Protein AF-A7S1Y7-F1 (afdb_monomer)

Sequence (138 aa):
CVRPCPAINDPVCGTDGKTYGNECMLGAATCHSNGTITLAYPGECGSRPDKCAPICNKMYQPVCGSDNVTYSNPCMLRSATCKSNGTITMKHRGKCAKCVCPQICTMEYSPRCGSDGKIYSNPCQLRVAACNQNKQIT

Mean predicted aligned error: 11.6 Å

Organism: Nematostella vectensis (NCBI:txid45351)

Structure (mmCIF, N/CA/C/O backbone):
data_AF-A7S1Y7-F1
#
_entry.id   AF-A7S1Y7-F1
#
loop_
_atom_site.group_PDB
_atom_site.id
_atom_site.type_symbol
_atom_site.label_atom_id
_atom_site.label_alt_id
_atom_site.label_comp_id
_atom_site.label_asym_id
_atom_site.label_entity_id
_atom_site.label_seq_id
_atom_site.pdbx_PDB_ins_code
_atom_site.Cartn_x
_atom_site.Cartn_y
_atom_site.Cartn_z
_atom_site.occupancy
_atom_site.B_iso_or_equiv
_atom_site.auth_seq_id
_atom_site.auth_comp_id
_atom_site.auth_asym_id
_atom_site.auth_atom_id
_atom_site.pdbx_PDB_model_num
ATOM 1 N N . CYS A 1 1 ? 22.523 4.822 -41.842 1.00 71.44 1 CYS A N 1
ATOM 2 C CA . CYS A 1 1 ? 21.496 4.469 -40.844 1.00 71.44 1 CYS A CA 1
ATOM 3 C C . CYS A 1 1 ? 20.145 4.198 -41.510 1.00 71.44 1 CYS A C 1
ATOM 5 O O . CYS A 1 1 ? 19.185 4.875 -41.193 1.00 71.44 1 CYS A O 1
ATOM 7 N N . VAL A 1 2 ? 20.025 3.260 -42.45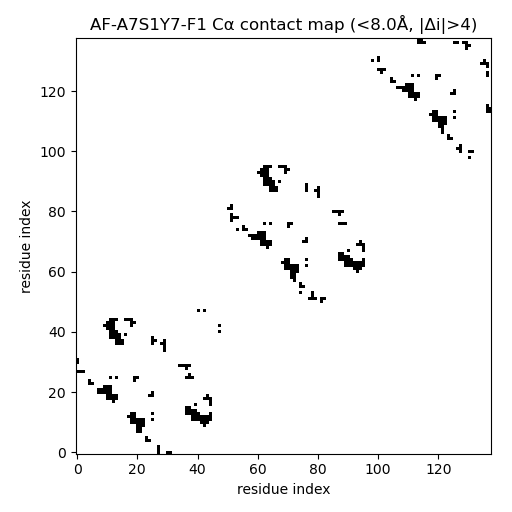7 1.00 66.69 2 VAL A N 1
ATOM 8 C CA . VAL A 1 2 ? 18.727 2.990 -43.107 1.00 66.69 2 VAL A CA 1
ATOM 9 C C . VAL A 1 2 ? 18.684 1.526 -43.526 1.00 66.69 2 VAL A C 1
ATOM 11 O O . VAL A 1 2 ? 19.292 1.137 -44.518 1.00 66.69 2 VAL A O 1
ATOM 14 N N . ARG A 1 3 ? 17.983 0.705 -42.748 1.00 76.25 3 ARG A N 1
ATOM 15 C CA . ARG A 1 3 ? 17.478 -0.592 -43.199 1.00 76.25 3 ARG A CA 1
ATOM 16 C C . ARG A 1 3 ? 15.977 -0.606 -42.932 1.00 76.25 3 ARG A C 1
ATOM 18 O O . ARG A 1 3 ? 15.569 -0.097 -41.888 1.00 76.25 3 ARG A O 1
ATOM 25 N N . PRO A 1 4 ? 15.163 -1.144 -43.851 1.00 87.31 4 PRO A N 1
ATOM 26 C CA . PRO A 1 4 ? 13.749 -1.337 -43.583 1.00 87.31 4 PRO A CA 1
ATOM 27 C C . PRO A 1 4 ? 13.608 -2.228 -42.349 1.00 87.31 4 PRO A C 1
ATOM 29 O O . PRO A 1 4 ? 14.176 -3.322 -42.296 1.00 87.31 4 PRO A O 1
ATOM 32 N N . CYS A 1 5 ? 12.894 -1.728 -41.346 1.00 90.81 5 CYS A N 1
ATOM 33 C CA . CYS A 1 5 ? 12.589 -2.505 -40.158 1.00 90.81 5 CYS A CA 1
ATOM 34 C C . CYS A 1 5 ? 11.358 -3.379 -40.410 1.00 90.81 5 CYS A C 1
ATOM 36 O O . CYS A 1 5 ? 10.421 -2.935 -41.081 1.00 90.81 5 CYS A O 1
ATOM 38 N N . PRO A 1 6 ? 11.336 -4.610 -39.877 1.00 92.38 6 PRO A N 1
ATOM 39 C CA . PRO A 1 6 ? 10.147 -5.441 -39.934 1.00 92.38 6 PRO A CA 1
ATOM 40 C C . PRO A 1 6 ? 9.009 -4.792 -39.132 1.00 92.38 6 PRO A C 1
ATOM 42 O O . PRO A 1 6 ? 9.246 -4.115 -38.128 1.00 92.38 6 PRO A O 1
ATOM 45 N N . ALA A 1 7 ? 7.767 -5.035 -39.552 1.00 90.00 7 ALA A N 1
ATOM 46 C CA . ALA A 1 7 ? 6.556 -4.589 -38.857 1.00 90.00 7 ALA A CA 1
ATOM 47 C C . ALA A 1 7 ? 6.217 -5.502 -37.660 1.00 90.00 7 ALA A C 1
ATOM 49 O O . ALA A 1 7 ? 5.097 -5.987 -37.523 1.00 90.00 7 ALA A O 1
ATOM 50 N N . ILE A 1 8 ? 7.220 -5.795 -36.830 1.00 93.38 8 ILE A N 1
ATOM 51 C CA . ILE A 1 8 ? 7.064 -6.554 -35.587 1.00 93.38 8 ILE A CA 1
ATOM 52 C C . ILE A 1 8 ? 6.829 -5.544 -34.467 1.00 93.38 8 ILE A C 1
ATOM 54 O O . ILE A 1 8 ? 7.628 -4.624 -34.305 1.00 93.38 8 ILE A O 1
ATOM 58 N N . ASN A 1 9 ? 5.754 -5.719 -33.702 1.00 94.06 9 ASN A N 1
ATOM 59 C CA . ASN A 1 9 ? 5.474 -4.907 -32.521 1.00 94.06 9 ASN A CA 1
ATOM 60 C C . ASN A 1 9 ? 6.031 -5.617 -31.285 1.00 94.06 9 ASN A C 1
ATOM 62 O O . ASN A 1 9 ? 5.381 -6.504 -30.736 1.00 94.06 9 ASN A O 1
ATOM 66 N N . ASP A 1 10 ? 7.236 -5.227 -30.881 1.00 94.88 10 ASP A N 1
ATOM 67 C CA . ASP A 1 10 ? 7.930 -5.722 -29.689 1.00 94.88 10 ASP A CA 1
ATOM 68 C C . ASP A 1 10 ? 8.641 -4.539 -29.012 1.00 94.88 10 ASP A C 1
ATOM 70 O O . ASP A 1 10 ? 9.827 -4.298 -29.252 1.00 94.88 10 ASP A O 1
ATOM 74 N N . PRO A 1 11 ? 7.894 -3.691 -28.284 1.00 95.44 11 PRO A N 1
ATOM 75 C CA . PRO A 1 11 ? 8.358 -2.363 -27.919 1.00 95.44 11 PRO A CA 1
ATOM 76 C C . PRO A 1 11 ?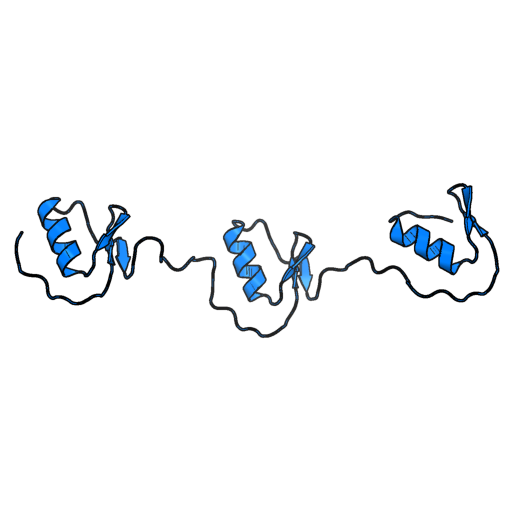 9.554 -2.389 -26.967 1.00 95.44 11 PRO A C 1
ATOM 78 O O . PRO A 1 11 ? 9.662 -3.239 -26.085 1.00 95.44 11 PRO A O 1
ATOM 81 N N . VAL A 1 12 ? 10.425 -1.390 -27.098 1.00 95.31 12 VAL A N 1
ATOM 82 C CA . VAL A 1 12 ? 11.596 -1.186 -26.235 1.00 95.31 12 VAL A CA 1
ATOM 83 C C . VAL A 1 12 ? 11.708 0.272 -25.795 1.00 95.31 12 VAL A C 1
ATOM 85 O O . VAL A 1 12 ? 11.340 1.182 -26.538 1.00 95.31 12 VAL A O 1
ATOM 88 N N . CYS A 1 13 ? 12.247 0.514 -24.601 1.00 95.38 13 CYS A N 1
ATOM 89 C CA . CYS A 1 13 ? 12.469 1.856 -24.077 1.00 95.38 13 CYS A CA 1
ATOM 90 C C . CYS A 1 13 ? 13.921 2.284 -24.308 1.00 95.38 13 CYS A C 1
ATOM 92 O O . CYS A 1 13 ? 14.848 1.589 -23.882 1.00 95.38 13 CYS A O 1
ATOM 94 N N . GLY A 1 14 ? 14.128 3.428 -24.963 1.00 95.62 14 GLY A N 1
ATOM 95 C CA . GLY A 1 14 ? 15.448 4.029 -25.157 1.00 95.62 14 GLY A CA 1
ATOM 96 C C . GLY A 1 14 ? 15.941 4.816 -23.938 1.00 95.62 14 GLY A C 1
ATOM 97 O O . GLY A 1 14 ? 15.162 5.222 -23.073 1.00 95.62 14 GLY A O 1
ATOM 98 N N . THR A 1 15 ? 17.249 5.074 -23.864 1.00 95.12 15 THR A N 1
ATOM 99 C CA . THR A 1 15 ? 17.873 5.933 -22.835 1.00 95.12 15 THR A CA 1
ATOM 100 C C . THR A 1 15 ? 17.426 7.393 -22.911 1.00 95.12 15 THR A C 1
ATOM 102 O O . THR A 1 15 ? 17.578 8.129 -21.940 1.00 95.12 15 THR A O 1
ATOM 105 N N . ASP A 1 16 ? 16.826 7.798 -24.028 1.00 94.50 16 ASP A N 1
ATOM 106 C CA . ASP A 1 16 ? 16.168 9.088 -24.241 1.00 94.50 16 ASP A CA 1
ATOM 107 C C . ASP A 1 16 ? 14.727 9.143 -23.700 1.00 94.50 16 ASP A C 1
ATOM 109 O O . ASP A 1 16 ? 14.050 10.160 -23.848 1.00 94.50 16 ASP A O 1
ATOM 113 N N . GLY A 1 17 ? 14.242 8.057 -23.088 1.00 93.31 17 GLY A N 1
ATOM 114 C CA . GLY A 1 17 ? 12.897 7.968 -22.524 1.00 93.31 17 GLY A CA 1
ATOM 115 C C . GLY A 1 17 ? 11.788 7.796 -23.564 1.00 93.31 17 GLY A C 1
ATOM 116 O O . GLY A 1 17 ? 10.618 7.969 -23.218 1.00 93.31 17 GLY A O 1
ATOM 117 N N . LYS A 1 18 ? 12.119 7.458 -24.818 1.00 95.94 18 LYS A N 1
ATOM 118 C CA . LYS A 1 18 ? 11.135 7.185 -25.876 1.00 95.94 18 LYS A CA 1
ATOM 119 C C . LYS A 1 18 ? 10.913 5.690 -26.075 1.00 95.94 18 LYS A C 1
ATOM 121 O O . LYS A 1 18 ? 11.855 4.898 -26.062 1.00 95.94 18 LYS A O 1
ATOM 126 N N . THR A 1 19 ? 9.656 5.317 -26.300 1.00 96.12 19 THR A N 1
ATOM 127 C CA . THR A 1 19 ? 9.283 3.964 -26.721 1.00 96.12 19 THR A CA 1
ATOM 128 C C . THR A 1 19 ? 9.516 3.815 -28.220 1.00 96.12 19 THR A C 1
ATOM 130 O O . THR A 1 19 ? 8.987 4.589 -29.018 1.00 96.12 19 THR A O 1
ATOM 133 N N . TYR A 1 20 ? 10.268 2.793 -28.603 1.00 95.06 20 TYR A N 1
ATOM 134 C CA . TYR A 1 20 ? 10.484 2.385 -29.985 1.00 95.06 20 TYR A CA 1
ATOM 135 C C . TYR A 1 20 ? 9.676 1.118 -30.254 1.00 95.06 20 TYR A C 1
ATOM 137 O O . TYR A 1 20 ? 9.633 0.232 -29.405 1.00 95.06 20 TYR A O 1
ATOM 145 N N . GLY A 1 21 ? 9.037 1.019 -31.425 1.00 95.50 21 GLY A N 1
ATOM 146 C CA . GLY A 1 21 ? 8.130 -0.096 -31.744 1.00 95.50 21 GLY A CA 1
ATOM 147 C C . GLY A 1 21 ? 8.806 -1.471 -31.789 1.00 95.50 21 GLY A C 1
ATOM 148 O O . GLY A 1 21 ? 8.134 -2.484 -31.610 1.00 95.50 21 GLY A O 1
ATOM 149 N N . ASN A 1 22 ? 10.123 -1.496 -32.011 1.00 94.88 22 ASN A N 1
ATOM 150 C CA . ASN A 1 22 ? 10.986 -2.664 -31.860 1.00 94.88 22 ASN A CA 1
ATOM 151 C C . ASN A 1 22 ? 12.468 -2.271 -31.773 1.00 94.88 22 ASN A C 1
ATOM 153 O O . ASN A 1 22 ? 12.841 -1.114 -32.000 1.00 94.88 22 ASN A O 1
ATOM 157 N N . GLU A 1 23 ? 13.324 -3.253 -31.484 1.00 94.56 23 GLU A N 1
ATOM 158 C CA . GLU A 1 23 ? 14.779 -3.079 -31.397 1.00 94.56 23 GLU A CA 1
ATOM 159 C C . GLU A 1 23 ? 15.399 -2.529 -32.696 1.00 94.56 23 GLU A C 1
ATOM 161 O O . GLU A 1 23 ? 16.334 -1.733 -32.640 1.00 94.56 23 GLU A O 1
ATOM 166 N N . CYS A 1 24 ? 14.849 -2.860 -33.872 1.00 95.12 24 CYS A N 1
ATOM 167 C CA . CYS A 1 24 ? 15.330 -2.304 -35.143 1.00 95.12 24 CYS A CA 1
ATOM 168 C C . CYS A 1 24 ? 15.095 -0.789 -35.230 1.00 95.12 24 CYS A C 1
ATOM 170 O O . CYS A 1 24 ? 15.994 -0.043 -35.629 1.00 95.12 24 CYS A O 1
ATOM 172 N N . MET A 1 25 ? 13.911 -0.317 -34.823 1.00 94.69 25 MET A N 1
ATOM 173 C CA . MET A 1 25 ? 13.600 1.116 -34.780 1.00 94.69 25 MET A CA 1
ATOM 174 C C . MET A 1 25 ? 14.484 1.859 -33.772 1.00 94.69 25 MET A C 1
ATOM 176 O O . MET A 1 25 ? 14.951 2.960 -34.072 1.00 94.69 25 MET A O 1
ATOM 180 N N . LEU A 1 26 ? 14.772 1.249 -32.616 1.00 95.12 26 LEU A N 1
ATOM 181 C CA . LEU A 1 26 ? 15.738 1.788 -31.655 1.00 95.12 26 LEU A CA 1
ATOM 182 C C . LEU A 1 26 ? 17.144 1.853 -32.264 1.00 95.12 26 LEU A C 1
ATOM 184 O O . LEU A 1 26 ? 17.775 2.902 -32.211 1.00 95.12 26 LEU A O 1
ATOM 188 N N . GLY A 1 27 ? 17.613 0.787 -32.917 1.00 94.19 27 GLY A N 1
ATOM 189 C CA . GLY A 1 27 ? 18.922 0.756 -33.574 1.00 94.19 27 GLY A CA 1
ATOM 190 C C . GLY A 1 27 ? 19.069 1.811 -34.677 1.00 94.19 27 GLY A C 1
ATOM 191 O O . GLY A 1 27 ? 20.139 2.409 -34.838 1.00 94.19 27 GLY A O 1
ATOM 192 N N . ALA A 1 28 ? 17.987 2.117 -3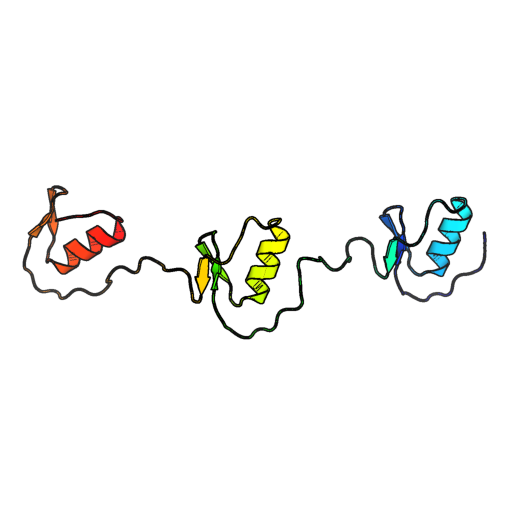5.401 1.00 93.81 28 ALA A N 1
ATOM 193 C CA . ALA A 1 28 ? 17.964 3.247 -36.322 1.00 93.81 28 ALA A CA 1
ATOM 194 C C . ALA A 1 28 ? 18.188 4.572 -35.574 1.00 93.81 28 ALA A C 1
ATOM 196 O O . ALA A 1 28 ? 19.036 5.361 -35.991 1.00 93.81 28 ALA A O 1
ATOM 197 N N . ALA A 1 29 ? 17.497 4.810 -34.458 1.00 93.81 29 ALA A N 1
ATOM 198 C CA . ALA A 1 29 ? 17.680 6.010 -33.640 1.00 93.81 29 ALA A CA 1
ATOM 199 C C . ALA A 1 29 ? 19.068 6.092 -32.978 1.00 93.81 29 ALA A C 1
ATOM 201 O O . ALA A 1 29 ? 19.675 7.165 -32.962 1.00 93.81 29 ALA A O 1
ATOM 202 N N . THR A 1 30 ? 19.629 4.970 -32.523 1.00 94.56 30 THR A N 1
ATOM 203 C CA . THR A 1 30 ? 21.018 4.865 -32.050 1.00 94.56 30 THR A CA 1
ATOM 204 C C . THR A 1 30 ? 21.990 5.339 -33.122 1.00 94.56 30 THR A C 1
ATOM 206 O O . THR A 1 30 ? 22.859 6.162 -32.855 1.00 94.56 30 THR A O 1
ATOM 209 N N . CYS A 1 31 ? 21.811 4.887 -34.363 1.00 93.25 31 CYS A N 1
ATOM 210 C CA . CYS A 1 31 ? 22.672 5.278 -35.474 1.00 93.25 31 CYS A CA 1
ATOM 211 C C . CYS A 1 31 ? 22.549 6.779 -35.808 1.00 93.25 31 CYS A C 1
ATOM 213 O O . CYS A 1 31 ? 23.562 7.447 -35.992 1.00 93.25 31 CYS A O 1
ATOM 215 N N . HIS A 1 32 ? 21.332 7.338 -35.827 1.00 92.38 32 HIS A N 1
ATOM 216 C CA . HIS A 1 32 ? 21.117 8.773 -36.086 1.00 92.38 32 HIS A CA 1
ATOM 217 C C . HIS A 1 32 ? 21.631 9.678 -34.958 1.00 92.38 32 HIS A C 1
ATOM 219 O O . HIS A 1 32 ? 22.012 10.816 -35.209 1.00 92.38 32 HIS A O 1
ATOM 225 N N . SER A 1 33 ? 21.661 9.175 -33.725 1.00 93.12 33 SER A N 1
ATOM 226 C CA . SER A 1 33 ? 22.175 9.888 -32.551 1.00 93.12 33 SER A CA 1
ATOM 227 C C . SER A 1 33 ? 23.650 9.599 -32.257 1.00 93.12 33 SER A C 1
ATOM 229 O O . SER A 1 33 ? 24.136 9.936 -31.177 1.00 93.12 33 SER A O 1
ATOM 231 N N . ASN A 1 34 ? 24.369 8.968 -33.191 1.00 93.62 34 ASN A N 1
ATOM 232 C CA . ASN A 1 34 ? 25.781 8.609 -33.048 1.00 93.62 34 ASN A CA 1
ATOM 233 C C . ASN A 1 34 ? 26.081 7.789 -31.774 1.00 93.62 34 ASN A C 1
ATOM 235 O O . ASN A 1 34 ? 27.065 8.026 -31.078 1.00 93.62 34 ASN A O 1
ATOM 239 N N . GLY A 1 35 ? 25.193 6.854 -31.431 1.00 91.31 35 GLY A N 1
ATOM 240 C CA . GLY A 1 35 ? 25.326 5.989 -30.257 1.00 91.31 35 GLY A CA 1
ATOM 241 C C . GLY A 1 35 ? 24.809 6.586 -28.947 1.00 91.31 35 GLY A C 1
ATOM 242 O O . GLY A 1 35 ? 24.849 5.903 -27.929 1.00 91.31 35 GLY A O 1
ATOM 243 N N . THR A 1 36 ? 24.306 7.823 -28.948 1.00 96.06 36 THR A N 1
ATOM 244 C CA . THR A 1 36 ? 23.822 8.483 -27.720 1.00 96.06 36 THR A CA 1
ATOM 245 C C . THR A 1 36 ?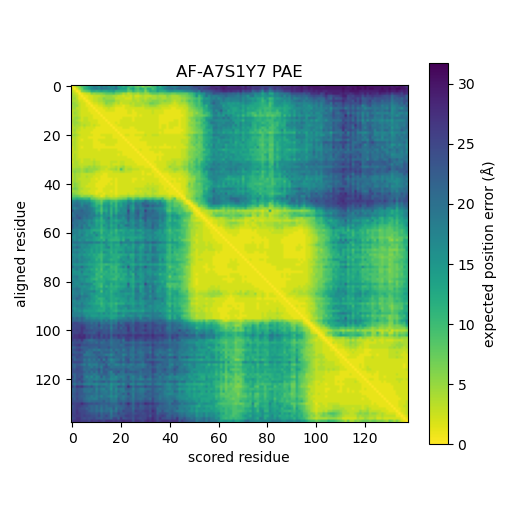 22.562 7.811 -27.166 1.00 96.06 36 THR A C 1
ATOM 247 O O . THR A 1 36 ? 22.413 7.659 -25.954 1.00 96.06 36 THR A O 1
ATOM 250 N N . ILE A 1 37 ? 21.653 7.391 -28.050 1.00 95.81 37 ILE A N 1
ATOM 251 C CA . ILE A 1 37 ? 20.411 6.708 -27.677 1.00 95.81 37 ILE A CA 1
ATOM 252 C C . ILE A 1 37 ? 20.654 5.201 -27.731 1.00 95.81 37 ILE A C 1
ATOM 254 O O . ILE A 1 37 ? 20.929 4.662 -28.800 1.00 95.81 37 ILE A O 1
ATOM 258 N N . THR A 1 38 ? 20.537 4.507 -26.605 1.00 95.31 38 THR A N 1
ATOM 259 C CA . THR A 1 38 ? 20.714 3.049 -26.490 1.00 95.31 38 THR A CA 1
ATOM 260 C C . THR A 1 38 ? 19.532 2.424 -25.750 1.00 95.31 38 THR A C 1
ATOM 262 O O . THR A 1 38 ? 18.609 3.126 -25.344 1.00 95.31 38 THR A O 1
ATOM 265 N N . LEU A 1 39 ? 19.505 1.097 -25.609 1.00 94.62 39 LEU A N 1
ATOM 266 C CA . LEU A 1 39 ? 18.431 0.400 -24.898 1.00 94.62 39 LEU A CA 1
ATOM 267 C C . LEU A 1 39 ? 18.494 0.694 -23.392 1.00 94.62 39 LEU A C 1
ATOM 269 O O . LEU A 1 39 ? 19.488 0.381 -22.741 1.00 94.62 39 LEU A O 1
ATOM 273 N N . ALA A 1 40 ? 17.415 1.238 -22.827 1.00 92.81 40 ALA A N 1
ATOM 274 C CA . ALA A 1 40 ? 17.252 1.380 -21.382 1.00 92.81 40 ALA A CA 1
ATOM 275 C C . ALA A 1 40 ? 16.671 0.105 -20.751 1.00 92.81 40 ALA A C 1
ATOM 277 O O . ALA A 1 40 ? 17.216 -0.404 -19.771 1.00 92.81 40 ALA A O 1
ATOM 278 N N . TYR A 1 41 ? 15.552 -0.401 -21.282 1.00 90.81 41 TYR A N 1
ATOM 279 C CA . TYR A 1 41 ? 14.924 -1.664 -20.871 1.00 90.81 41 TYR A CA 1
ATOM 280 C C . TYR A 1 41 ? 13.918 -2.164 -21.927 1.00 90.81 41 TYR A C 1
ATOM 282 O O . TYR A 1 41 ? 13.393 -1.349 -22.689 1.00 90.81 41 TYR A O 1
ATOM 290 N N . PRO A 1 42 ? 13.634 -3.482 -21.985 1.00 91.56 42 PRO A N 1
ATOM 291 C CA . PRO A 1 42 ? 12.593 -4.030 -22.856 1.00 91.56 42 PRO A CA 1
ATOM 292 C C . PRO A 1 42 ? 11.189 -3.610 -22.394 1.00 91.56 42 PRO A C 1
ATOM 294 O O . PRO A 1 42 ? 10.945 -3.462 -21.193 1.00 91.56 42 PRO A O 1
ATOM 297 N N . GLY A 1 43 ? 10.263 -3.460 -23.339 1.00 91.81 43 GLY A N 1
ATOM 298 C CA . GLY A 1 43 ? 8.916 -2.938 -23.117 1.00 91.81 43 GLY A CA 1
ATOM 299 C C . GLY A 1 43 ? 8.808 -1.428 -23.334 1.00 91.81 43 GLY A C 1
ATOM 300 O O . GLY A 1 43 ? 9.793 -0.726 -23.555 1.00 91.81 43 GLY A O 1
ATOM 301 N N . GLU A 1 44 ? 7.585 -0.911 -23.258 1.00 93.31 44 GLU A N 1
ATOM 302 C CA . GLU A 1 44 ? 7.329 0.524 -23.394 1.00 93.31 44 GLU A CA 1
ATOM 303 C C . GLU A 1 44 ? 7.927 1.319 -22.229 1.00 93.31 44 GLU A C 1
ATOM 305 O O . GLU A 1 44 ? 7.934 0.870 -21.076 1.00 93.31 44 GLU A O 1
ATOM 310 N N . CYS A 1 45 ? 8.379 2.543 -22.498 1.00 91.88 45 CYS A N 1
ATOM 311 C CA . CYS A 1 45 ? 8.783 3.443 -21.431 1.00 91.88 45 CYS A CA 1
ATOM 312 C C . CYS A 1 45 ? 7.624 3.679 -20.450 1.00 91.88 45 CYS A C 1
ATOM 314 O O . CYS A 1 45 ? 6.476 3.854 -20.846 1.00 91.88 45 CYS A O 1
ATOM 316 N N . GLY A 1 46 ? 7.924 3.664 -19.151 1.00 83.69 46 GLY A N 1
ATOM 317 C CA . GLY A 1 46 ? 6.921 3.758 -18.084 1.00 83.69 46 GLY A CA 1
ATOM 318 C C . GLY A 1 46 ? 6.334 2.410 -17.658 1.00 83.69 46 GLY A C 1
ATOM 319 O O . GLY A 1 46 ? 5.834 2.305 -16.542 1.00 83.69 46 GLY A O 1
ATOM 320 N N . SER A 1 47 ? 6.501 1.355 -18.461 1.00 77.75 47 SER A N 1
ATOM 321 C CA . SER A 1 47 ? 6.085 -0.015 -18.119 1.00 77.75 47 SER A CA 1
ATOM 322 C C . SER A 1 47 ? 7.133 -0.780 -17.310 1.00 77.75 47 SER A C 1
ATOM 324 O O . SER A 1 47 ? 7.012 -1.992 -17.123 1.00 77.75 47 SER A O 1
ATOM 326 N N . ARG A 1 48 ? 8.188 -0.100 -16.831 1.00 66.06 48 ARG A N 1
ATOM 327 C CA . ARG A 1 48 ? 9.216 -0.746 -16.013 1.00 66.06 48 ARG A CA 1
ATOM 328 C C . ARG A 1 48 ? 8.524 -1.396 -14.811 1.00 66.06 48 ARG A C 1
ATOM 330 O O . ARG A 1 48 ? 7.823 -0.683 -14.091 1.00 66.06 48 ARG A O 1
ATOM 337 N N . PRO A 1 49 ? 8.731 -2.703 -14.565 1.00 62.22 49 PRO A N 1
ATOM 338 C CA . PRO A 1 49 ? 8.164 -3.356 -13.399 1.00 62.22 49 PRO A CA 1
ATOM 339 C C . PRO A 1 49 ? 8.583 -2.562 -12.166 1.00 62.22 49 PRO A C 1
ATOM 341 O O . PRO A 1 49 ? 9.781 -2.403 -11.905 1.00 62.22 49 PRO A O 1
ATOM 344 N N . ASP A 1 50 ? 7.604 -2.002 -11.458 1.00 73.19 50 ASP A N 1
ATOM 345 C CA . ASP A 1 50 ? 7.852 -1.303 -10.208 1.00 73.19 50 ASP A CA 1
ATOM 346 C C . ASP A 1 50 ? 8.571 -2.298 -9.289 1.00 73.19 50 ASP A C 1
ATOM 348 O O . ASP A 1 50 ? 8.022 -3.340 -8.926 1.00 73.19 50 ASP A O 1
ATOM 352 N N . LYS A 1 51 ? 9.834 -2.008 -8.944 1.00 77.88 51 LYS A N 1
ATOM 353 C CA . LYS A 1 51 ? 10.648 -2.866 -8.065 1.00 77.88 51 LYS A CA 1
ATOM 354 C C . LYS A 1 51 ? 9.942 -3.118 -6.731 1.00 77.88 51 LYS A C 1
ATOM 356 O O . LYS A 1 51 ? 10.209 -4.119 -6.068 1.00 77.88 51 LYS A O 1
ATOM 361 N N . CYS A 1 52 ? 9.043 -2.215 -6.351 1.00 85.81 52 CYS A N 1
ATOM 362 C CA . CYS A 1 52 ? 8.248 -2.284 -5.147 1.00 85.81 52 CYS A CA 1
ATOM 363 C C . CYS A 1 52 ? 6.864 -2.915 -5.344 1.00 85.81 52 CYS A C 1
ATOM 365 O O . CYS A 1 52 ? 6.091 -2.954 -4.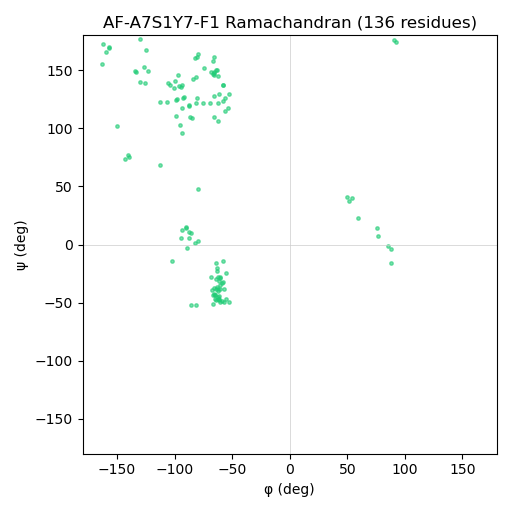389 1.00 85.81 52 CYS A O 1
ATOM 367 N N . ALA A 1 53 ? 6.537 -3.446 -6.523 1.00 82.44 53 ALA A N 1
ATOM 368 C CA . ALA A 1 53 ? 5.305 -4.183 -6.803 1.00 82.44 53 ALA A CA 1
ATOM 369 C C . ALA A 1 53 ? 5.600 -5.669 -7.097 1.00 82.44 53 ALA A C 1
ATOM 371 O O . ALA A 1 53 ? 5.431 -6.126 -8.229 1.00 82.44 53 ALA A O 1
ATOM 372 N N . PRO A 1 54 ? 6.052 -6.453 -6.097 1.00 83.00 54 PRO A N 1
ATOM 373 C CA . PRO A 1 54 ? 6.234 -7.885 -6.283 1.00 83.00 54 PRO A CA 1
ATOM 374 C C . PRO A 1 54 ? 4.893 -8.567 -6.582 1.00 83.00 54 PRO A C 1
ATOM 376 O O . PRO A 1 54 ? 3.840 -8.152 -6.092 1.00 83.00 54 PRO A O 1
ATOM 379 N N . ILE A 1 55 ? 4.939 -9.665 -7.338 1.00 86.50 55 ILE A N 1
ATOM 380 C CA . ILE A 1 55 ? 3.774 -10.532 -7.530 1.00 86.50 55 ILE A CA 1
ATOM 381 C C . ILE A 1 55 ? 3.439 -11.174 -6.180 1.00 86.50 55 ILE A C 1
ATOM 383 O O . ILE A 1 55 ? 4.170 -12.029 -5.681 1.00 86.50 55 ILE A O 1
ATOM 387 N N . CYS A 1 56 ? 2.327 -10.755 -5.584 1.00 91.81 56 CYS A N 1
ATOM 388 C CA . CYS A 1 56 ? 1.841 -11.299 -4.324 1.00 91.81 56 CYS A CA 1
ATOM 389 C C . CYS A 1 56 ? 0.722 -12.311 -4.567 1.00 91.81 56 CYS A C 1
ATOM 391 O O . CYS A 1 56 ? -0.226 -12.048 -5.309 1.00 91.81 56 CYS A O 1
ATOM 393 N N . ASN A 1 57 ? 0.786 -13.454 -3.880 1.00 92.44 57 ASN A N 1
ATOM 394 C CA . ASN A 1 57 ? -0.358 -14.355 -3.815 1.00 92.44 57 ASN A CA 1
ATOM 395 C C . ASN A 1 57 ? -1.524 -13.691 -3.053 1.00 92.44 57 ASN A C 1
ATOM 397 O O . ASN A 1 57 ? -1.344 -12.734 -2.293 1.00 92.44 57 ASN A O 1
ATOM 401 N N . LYS A 1 58 ? -2.736 -14.217 -3.246 1.00 92.44 58 LYS A N 1
ATOM 402 C CA . LYS A 1 58 ? -3.944 -13.754 -2.545 1.00 92.44 58 LYS A CA 1
ATOM 403 C C . LYS A 1 58 ? -4.190 -14.497 -1.225 1.00 92.44 58 LYS A C 1
ATOM 405 O O . LYS A 1 58 ? -5.286 -14.411 -0.680 1.00 92.44 58 LYS A O 1
ATOM 410 N N . MET A 1 59 ? -3.196 -15.227 -0.706 1.00 96.00 59 MET A N 1
ATOM 411 C CA . MET A 1 59 ? -3.340 -15.926 0.570 1.00 96.00 59 MET A CA 1
ATOM 412 C C . MET A 1 59 ? -3.501 -14.896 1.688 1.00 96.00 59 MET A C 1
ATOM 414 O O . MET A 1 59 ? -2.706 -13.961 1.797 1.00 96.00 59 MET A O 1
ATOM 418 N N . TYR A 1 60 ? -4.545 -15.056 2.497 1.00 97.06 60 TYR A N 1
ATOM 419 C CA . TYR A 1 60 ? -4.881 -14.112 3.552 1.00 97.06 60 TYR A CA 1
ATOM 420 C C . TYR A 1 60 ? -4.123 -14.443 4.844 1.00 97.06 60 TYR A C 1
ATOM 422 O O . TYR A 1 60 ? -4.399 -15.448 5.495 1.00 97.06 60 TYR A O 1
ATOM 430 N N . GLN A 1 61 ? -3.158 -13.599 5.209 1.00 97.62 61 GLN A N 1
ATOM 431 C CA . GLN A 1 61 ? -2.320 -13.723 6.409 1.00 97.62 61 GLN A CA 1
ATOM 432 C C . GLN A 1 61 ? -2.052 -12.324 6.985 1.00 97.62 61 GLN A C 1
ATOM 434 O O . GLN A 1 61 ? -0.959 -11.785 6.811 1.00 97.62 61 GLN A O 1
ATOM 439 N N . PRO A 1 62 ? -3.051 -11.686 7.615 1.00 97.69 62 PRO A N 1
ATOM 440 C CA . PRO A 1 62 ? -3.015 -10.255 7.875 1.00 97.69 62 PRO A CA 1
ATOM 441 C C . PRO A 1 62 ? -1.860 -9.851 8.795 1.00 97.69 62 PRO A C 1
ATOM 443 O O . PRO A 1 62 ? -1.512 -10.573 9.733 1.00 97.69 62 PRO A O 1
ATOM 446 N N . VAL A 1 63 ? -1.301 -8.668 8.546 1.00 97.88 63 VAL A N 1
ATOM 447 C CA . VAL A 1 63 ? -0.264 -8.035 9.374 1.00 97.88 63 VAL A CA 1
ATOM 448 C C . VAL A 1 63 ? -0.597 -6.563 9.608 1.00 97.88 63 VAL A C 1
ATOM 450 O O . VAL A 1 63 ? -1.209 -5.920 8.751 1.00 97.88 63 VAL A O 1
ATOM 453 N N . CYS A 1 64 ? -0.192 -6.028 10.758 1.00 98.06 64 CYS A N 1
ATOM 454 C CA . CYS A 1 64 ? -0.357 -4.622 11.096 1.00 98.06 64 CYS A CA 1
ATOM 455 C C . CYS A 1 64 ? 0.945 -3.866 10.830 1.00 98.06 64 CYS A C 1
ATOM 457 O O . CYS A 1 64 ? 1.997 -4.250 11.352 1.00 98.06 64 CYS A O 1
ATOM 459 N N . GLY A 1 65 ? 0.879 -2.810 10.020 1.00 97.75 65 GLY A N 1
ATOM 460 C CA . GLY A 1 65 ? 2.002 -1.914 9.761 1.00 97.75 65 GLY A CA 1
ATOM 461 C C . GLY A 1 65 ? 2.220 -0.887 10.877 1.00 97.75 65 GLY A C 1
ATOM 462 O O . GLY A 1 65 ? 1.354 -0.656 11.726 1.00 97.75 65 GLY A O 1
ATOM 463 N N . SER A 1 66 ? 3.397 -0.261 10.887 1.00 97.25 66 SER A N 1
ATOM 464 C CA . SER A 1 66 ? 3.750 0.860 11.773 1.00 97.25 66 SER A CA 1
ATOM 465 C C . SER A 1 66 ? 2.887 2.104 11.526 1.00 97.25 66 SER A C 1
ATOM 467 O O . SER A 1 66 ? 2.724 2.929 12.420 1.00 97.25 66 SER A O 1
ATOM 469 N N . ASP A 1 67 ? 2.273 2.186 10.349 1.00 96.31 67 ASP A N 1
ATOM 470 C CA . ASP A 1 67 ? 1.272 3.163 9.913 1.00 96.31 67 ASP A CA 1
ATOM 471 C C . ASP A 1 67 ? -0.154 2.871 10.430 1.00 96.31 67 ASP A C 1
ATOM 473 O O . ASP A 1 67 ? -1.097 3.584 10.096 1.00 96.31 67 ASP A O 1
ATOM 477 N N . ASN A 1 68 ? -0.332 1.830 11.254 1.00 95.44 68 ASN A N 1
ATOM 478 C CA . ASN A 1 68 ? -1.626 1.314 11.717 1.00 95.44 68 ASN A CA 1
ATOM 479 C C . ASN A 1 68 ? -2.564 0.860 10.578 1.00 95.44 68 ASN A C 1
ATOM 481 O O . ASN A 1 68 ? -3.780 0.748 10.775 1.00 95.44 68 ASN A O 1
ATOM 485 N N . VAL A 1 69 ? -2.013 0.528 9.406 1.00 96.19 69 VAL A N 1
ATOM 486 C CA . VAL A 1 69 ? -2.756 -0.076 8.296 1.00 96.19 69 VAL A CA 1
ATOM 487 C C . VAL A 1 69 ? -2.649 -1.597 8.368 1.00 96.19 69 VAL A C 1
ATOM 489 O O . VAL A 1 69 ? -1.598 -2.176 8.642 1.00 96.19 69 VAL A O 1
ATOM 492 N N . THR A 1 70 ? -3.772 -2.275 8.128 1.00 97.50 70 THR A N 1
ATOM 493 C CA . THR A 1 70 ? -3.792 -3.736 8.007 1.00 97.50 70 THR A CA 1
ATOM 494 C C . THR A 1 70 ? -3.514 -4.140 6.569 1.00 97.50 70 THR A C 1
ATOM 496 O O . THR A 1 70 ? -4.307 -3.847 5.677 1.00 97.50 70 THR A O 1
ATOM 499 N N . TYR A 1 71 ? -2.436 -4.884 6.363 1.00 97.19 71 TYR A N 1
ATOM 500 C CA . TYR A 1 71 ? -2.074 -5.454 5.073 1.00 97.19 71 TYR A CA 1
ATOM 501 C C . TYR A 1 71 ? -2.573 -6.895 4.988 1.00 97.19 71 TYR A C 1
ATOM 503 O O . TYR A 1 71 ? -2.429 -7.662 5.940 1.00 97.19 71 TYR A O 1
ATOM 511 N N . SER A 1 72 ? -3.156 -7.278 3.847 1.00 97.38 72 SER A N 1
ATOM 512 C CA . SER A 1 72 ? -3.785 -8.597 3.654 1.00 97.38 72 SER A CA 1
ATOM 513 C C . SER A 1 72 ? -2.821 -9.771 3.827 1.00 97.38 72 SER A C 1
ATOM 515 O O . SER A 1 72 ? -3.249 -10.861 4.207 1.00 97.38 72 SER A O 1
ATOM 517 N N . ASN A 1 73 ? -1.534 -9.558 3.540 1.00 97.00 73 ASN A N 1
ATOM 518 C CA . ASN A 1 73 ? -0.462 -10.517 3.779 1.00 97.00 73 ASN A CA 1
ATOM 519 C C . ASN A 1 73 ? 0.915 -9.830 3.883 1.00 97.00 73 ASN A C 1
ATOM 521 O O . ASN A 1 73 ? 1.034 -8.643 3.558 1.00 97.00 73 ASN A O 1
ATOM 525 N N . PRO A 1 74 ? 1.973 -10.556 4.300 1.00 96.81 74 PRO A N 1
ATOM 526 C CA . PRO A 1 74 ? 3.316 -9.989 4.422 1.00 96.81 74 PRO A CA 1
ATOM 527 C C . PRO A 1 74 ? 3.905 -9.486 3.097 1.00 96.81 74 PRO A C 1
ATOM 529 O O . PRO A 1 74 ? 4.722 -8.569 3.107 1.00 96.81 74 PRO A O 1
ATOM 532 N N . CYS A 1 75 ? 3.500 -10.053 1.954 1.00 96.38 75 CYS A N 1
ATOM 533 C CA . CYS A 1 75 ? 3.961 -9.592 0.642 1.00 96.38 75 CYS A CA 1
ATOM 534 C C . CYS A 1 75 ? 3.442 -8.181 0.335 1.00 96.38 75 CYS A C 1
ATOM 536 O O . CYS A 1 75 ? 4.219 -7.312 -0.060 1.00 96.38 75 CYS A O 1
ATOM 538 N N . MET A 1 76 ? 2.161 -7.922 0.619 1.00 96.31 76 MET A N 1
ATOM 539 C CA . MET A 1 76 ? 1.565 -6.590 0.475 1.00 96.31 76 MET A CA 1
ATOM 540 C C . MET A 1 76 ? 2.232 -5.563 1.398 1.00 96.31 76 MET A C 1
ATOM 542 O O . MET A 1 76 ? 2.503 -4.447 0.963 1.00 96.31 76 MET A O 1
ATOM 546 N N . LEU A 1 77 ? 2.569 -5.946 2.637 1.00 96.75 77 LEU A N 1
ATOM 547 C CA . LEU A 1 77 ? 3.332 -5.072 3.534 1.00 96.75 77 LEU A CA 1
ATOM 548 C C . LEU A 1 77 ? 4.721 -4.757 2.962 1.00 96.75 77 LEU A C 1
ATOM 550 O O . LEU A 1 77 ? 5.109 -3.598 2.932 1.00 96.75 77 LEU A O 1
ATOM 554 N N . ARG A 1 78 ? 5.454 -5.752 2.444 1.00 95.06 78 ARG A N 1
ATOM 555 C CA . ARG A 1 78 ? 6.776 -5.533 1.823 1.00 95.06 78 ARG A CA 1
ATOM 556 C C . ARG A 1 78 ? 6.714 -4.598 0.617 1.00 95.06 78 ARG A C 1
ATOM 558 O O . ARG A 1 78 ? 7.621 -3.788 0.440 1.00 95.06 78 ARG A O 1
ATOM 565 N N . SER A 1 79 ? 5.659 -4.701 -0.192 1.00 94.38 79 SER A N 1
ATOM 566 C CA . SER A 1 79 ? 5.409 -3.768 -1.294 1.00 94.38 79 SER A CA 1
ATOM 567 C C . SER A 1 79 ? 5.291 -2.333 -0.774 1.00 94.38 79 SER A C 1
ATOM 569 O O . SER A 1 79 ? 5.992 -1.445 -1.257 1.00 94.38 79 SER A O 1
ATOM 571 N N . ALA A 1 80 ? 4.488 -2.118 0.269 1.00 95.06 80 ALA A N 1
ATOM 572 C CA . ALA A 1 80 ? 4.327 -0.808 0.893 1.00 95.06 80 ALA A CA 1
ATOM 573 C C . ALA A 1 80 ? 5.618 -0.297 1.551 1.00 95.06 80 ALA A C 1
ATOM 575 O O . ALA A 1 80 ? 6.003 0.847 1.319 1.00 95.06 80 ALA A O 1
ATOM 576 N N . THR A 1 81 ? 6.343 -1.150 2.283 1.00 95.50 81 THR A N 1
ATOM 577 C CA . THR A 1 81 ? 7.662 -0.833 2.852 1.00 95.50 81 THR A CA 1
ATOM 578 C C . THR A 1 81 ? 8.606 -0.315 1.772 1.00 95.50 81 THR A C 1
ATOM 580 O O . THR A 1 81 ? 9.187 0.753 1.942 1.00 95.50 81 THR A O 1
ATOM 583 N N . CYS A 1 82 ? 8.706 -1.017 0.639 1.00 94.38 82 CYS A N 1
ATOM 584 C CA . CYS A 1 82 ? 9.551 -0.609 -0.482 1.00 94.38 82 CYS A CA 1
ATOM 585 C C . CYS A 1 82 ? 9.116 0.746 -1.061 1.00 94.38 82 CYS A C 1
ATOM 587 O O . CYS A 1 82 ? 9.948 1.638 -1.194 1.00 94.38 82 CYS A O 1
ATOM 589 N N . LYS A 1 83 ? 7.813 0.942 -1.315 1.00 92.38 83 LYS A N 1
ATOM 590 C CA . LYS A 1 83 ? 7.270 2.216 -1.831 1.00 92.38 83 LYS A CA 1
ATOM 591 C C . LYS A 1 83 ? 7.504 3.392 -0.882 1.00 92.38 83 LYS A C 1
ATOM 593 O O . LYS A 1 83 ? 7.675 4.517 -1.331 1.00 92.38 83 LYS A O 1
ATOM 598 N N . SER A 1 84 ? 7.525 3.126 0.422 1.00 92.94 84 SER A N 1
ATOM 599 C CA . SER A 1 84 ? 7.802 4.116 1.466 1.00 92.94 84 SER A CA 1
ATOM 600 C C . SER A 1 84 ? 9.290 4.290 1.792 1.00 92.94 84 SER A C 1
ATOM 602 O O . SER A 1 84 ? 9.605 4.890 2.811 1.00 92.94 84 SER A O 1
ATOM 604 N N . ASN A 1 85 ? 10.215 3.728 1.002 1.00 92.06 85 ASN A N 1
ATOM 605 C CA . ASN A 1 85 ? 11.654 3.739 1.303 1.00 92.06 85 ASN A CA 1
ATOM 606 C C . ASN A 1 85 ? 11.995 3.232 2.721 1.00 92.06 85 ASN A C 1
ATOM 608 O O . ASN A 1 85 ? 12.895 3.741 3.384 1.00 92.06 85 ASN A O 1
ATOM 612 N N . GLY A 1 86 ? 11.271 2.220 3.204 1.00 91.38 86 GLY A N 1
ATOM 613 C CA . GLY A 1 86 ? 11.502 1.606 4.512 1.00 91.38 86 GLY A CA 1
ATOM 614 C C . GLY A 1 86 ? 10.777 2.257 5.693 1.00 91.38 86 GLY A C 1
ATOM 615 O O . GLY A 1 86 ? 10.846 1.711 6.791 1.00 91.38 86 GLY A O 1
ATOM 616 N N . THR A 1 87 ? 10.059 3.371 5.508 1.00 96.44 87 THR A N 1
ATOM 617 C CA . THR A 1 87 ? 9.337 4.042 6.607 1.00 96.44 87 THR A CA 1
ATOM 618 C C . THR A 1 87 ? 8.242 3.161 7.220 1.00 96.44 87 THR A C 1
ATOM 620 O O . THR A 1 87 ? 8.055 3.155 8.438 1.00 96.44 87 THR A O 1
ATOM 623 N N . ILE A 1 88 ? 7.524 2.391 6.398 1.00 97.50 88 ILE A N 1
ATOM 624 C CA . ILE A 1 88 ? 6.485 1.464 6.864 1.00 97.50 88 ILE A CA 1
ATOM 625 C C . ILE A 1 88 ? 7.127 0.119 7.212 1.00 97.50 88 ILE A C 1
ATOM 627 O O . ILE A 1 88 ? 7.689 -0.551 6.346 1.00 97.50 88 ILE A O 1
ATOM 631 N N . THR A 1 89 ? 6.995 -0.321 8.460 1.00 96.81 89 THR A N 1
ATOM 632 C CA . THR A 1 89 ? 7.520 -1.602 8.960 1.00 96.81 89 THR A CA 1
ATOM 633 C C . THR A 1 89 ? 6.411 -2.438 9.595 1.00 96.81 89 THR A C 1
ATOM 635 O O . THR A 1 89 ? 5.301 -1.959 9.816 1.00 96.81 89 THR A O 1
ATOM 638 N N . MET A 1 90 ? 6.667 -3.720 9.867 1.00 97.06 90 MET A N 1
ATOM 639 C CA . MET A 1 90 ? 5.689 -4.564 10.558 1.00 97.06 90 MET A CA 1
ATOM 640 C C . MET A 1 90 ? 5.656 -4.214 12.048 1.00 97.06 90 MET A C 1
ATOM 642 O O . MET A 1 90 ? 6.662 -4.366 12.734 1.00 97.06 90 MET A O 1
ATOM 646 N N . LYS A 1 91 ? 4.488 -3.822 12.560 1.00 97.00 91 LYS A N 1
ATOM 647 C CA . LYS A 1 91 ? 4.254 -3.603 13.992 1.00 97.00 91 LYS A CA 1
ATOM 648 C C . LYS A 1 91 ? 3.987 -4.922 14.714 1.00 97.00 91 LYS A C 1
ATOM 650 O O . LYS A 1 91 ? 4.631 -5.225 15.710 1.00 97.00 91 LYS A O 1
ATOM 655 N N . HIS A 1 92 ? 3.047 -5.720 14.208 1.00 97.12 92 HIS A N 1
ATOM 656 C CA . HIS A 1 92 ? 2.755 -7.062 14.719 1.00 97.12 92 HIS A CA 1
ATOM 657 C C . HIS A 1 92 ? 2.025 -7.916 13.671 1.00 97.12 92 HIS A C 1
ATOM 659 O O . HIS A 1 92 ? 1.509 -7.408 12.672 1.00 97.12 92 HIS A O 1
ATOM 665 N N . ARG A 1 93 ? 1.961 -9.233 13.903 1.00 97.00 93 ARG A N 1
ATOM 666 C CA . ARG A 1 93 ? 1.135 -10.152 13.102 1.00 97.00 93 ARG A CA 1
ATOM 667 C C . ARG A 1 93 ? -0.347 -9.997 13.460 1.00 97.00 93 ARG A C 1
ATOM 669 O O . ARG A 1 93 ? -0.677 -9.651 14.592 1.00 97.00 93 ARG A O 1
ATOM 676 N N . GLY A 1 94 ? -1.234 -10.288 12.514 1.00 96.12 94 GLY A N 1
ATOM 677 C CA . GLY A 1 94 ? -2.676 -10.086 12.654 1.00 96.12 94 GLY A CA 1
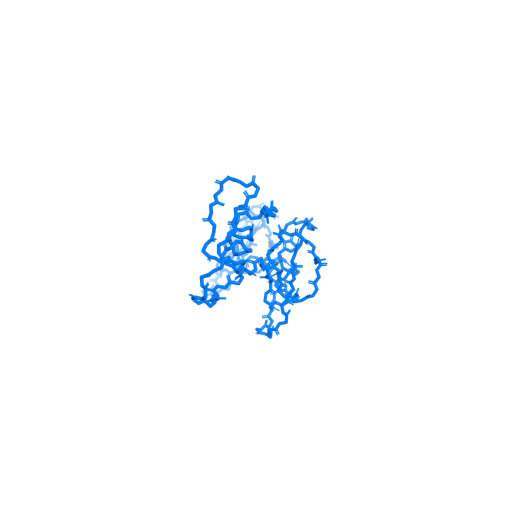ATOM 678 C C . GLY A 1 94 ? -3.135 -8.708 12.174 1.00 96.12 94 GLY A C 1
ATOM 679 O O . GLY A 1 94 ? -2.335 -7.865 11.774 1.00 96.12 94 GLY A O 1
ATOM 680 N N . LYS A 1 95 ? -4.451 -8.480 12.196 1.00 96.56 95 LYS A N 1
ATOM 681 C CA . LYS A 1 95 ? -5.038 -7.175 11.857 1.00 96.56 95 LYS A CA 1
ATOM 682 C C . LYS A 1 95 ? -4.631 -6.131 12.894 1.00 96.56 95 LYS A C 1
ATOM 684 O O . LYS A 1 95 ? -4.513 -6.465 14.070 1.00 96.56 95 LYS A O 1
ATOM 689 N N . CYS A 1 96 ? -4.495 -4.873 12.485 1.00 94.94 96 CYS A N 1
ATOM 690 C CA . CYS A 1 96 ? -4.371 -3.785 13.448 1.00 94.94 96 CYS A CA 1
ATOM 691 C C . CYS A 1 96 ? -5.593 -3.761 14.367 1.00 94.94 96 CYS A C 1
ATOM 693 O O . CYS A 1 96 ? -6.730 -3.924 13.908 1.00 94.94 96 CYS A O 1
ATOM 695 N N . ALA A 1 97 ? -5.353 -3.555 15.660 1.00 87.75 97 ALA A N 1
ATOM 696 C CA . ALA A 1 97 ? -6.425 -3.389 16.622 1.00 87.75 97 ALA A CA 1
ATOM 697 C C . ALA A 1 97 ? -7.237 -2.140 16.256 1.00 87.75 97 ALA A C 1
ATOM 699 O O . ALA A 1 97 ? -6.702 -1.036 16.178 1.00 87.75 97 ALA A O 1
ATOM 700 N N . LYS A 1 98 ? -8.536 -2.323 16.028 1.00 81.06 98 LYS A N 1
ATOM 701 C CA . LYS A 1 98 ? -9.501 -1.227 16.075 1.00 81.06 98 LYS A CA 1
ATOM 702 C C . LYS A 1 98 ? -10.085 -1.227 17.478 1.00 81.06 98 LYS A C 1
ATOM 704 O O . LYS A 1 98 ? -10.420 -2.297 17.982 1.00 81.06 98 LYS A O 1
ATOM 709 N N . CYS A 1 99 ? -10.209 -0.060 18.103 1.00 73.56 99 CYS A N 1
ATOM 710 C CA . CYS A 1 99 ? -10.984 0.052 19.333 1.00 73.56 99 CYS A CA 1
ATOM 711 C C . CYS A 1 99 ? -12.431 -0.325 19.003 1.00 73.56 99 CYS A C 1
ATOM 713 O O . CYS A 1 99 ? -13.125 0.413 18.308 1.00 73.56 99 CYS A O 1
ATOM 715 N N . VAL A 1 100 ? -12.853 -1.515 19.431 1.00 81.19 100 VAL A N 1
ATOM 716 C CA . VAL A 1 100 ? -14.241 -1.957 19.307 1.00 81.19 100 VAL A CA 1
ATOM 717 C C . VAL A 1 100 ? -14.898 -1.721 20.650 1.00 81.19 100 VAL A C 1
ATOM 719 O O . VAL A 1 100 ? -14.579 -2.382 21.637 1.00 81.19 100 VAL A O 1
ATOM 722 N N . CYS A 1 101 ? -15.810 -0.762 20.684 1.00 85.75 101 CYS A N 1
ATOM 723 C CA . CYS A 1 101 ? -16.612 -0.506 21.865 1.00 85.75 101 CYS A CA 1
ATOM 724 C C . CYS A 1 101 ? -17.777 -1.493 21.927 1.00 85.75 101 CYS A C 1
ATOM 726 O O . CYS A 1 101 ? -18.321 -1.836 20.870 1.00 85.75 101 CYS A O 1
ATOM 728 N N . PRO A 1 102 ? -18.186 -1.953 23.124 1.00 81.50 102 PRO A N 1
ATOM 729 C CA . PRO A 1 102 ? -19.400 -2.745 23.261 1.00 81.50 102 PRO A CA 1
ATOM 730 C C . PRO A 1 102 ? -20.564 -1.998 22.601 1.00 81.50 102 PRO A C 1
ATOM 732 O O . PRO A 1 102 ? -20.740 -0.809 22.834 1.00 81.50 102 PRO A O 1
ATOM 735 N N . GLN A 1 103 ? -21.314 -2.668 21.731 1.00 82.19 103 GLN A N 1
ATOM 736 C CA . GLN A 1 103 ? -22.474 -2.059 21.061 1.00 82.19 103 GLN A CA 1
ATOM 737 C C . GLN A 1 103 ? -23.797 -2.509 21.682 1.00 82.19 103 GLN A C 1
ATOM 739 O O . GLN A 1 103 ? -24.840 -1.923 21.423 1.00 82.19 103 GLN A O 1
ATOM 744 N N . ILE A 1 104 ? -23.756 -3.566 22.494 1.00 89.25 104 ILE A N 1
ATOM 745 C CA . ILE A 1 104 ? -24.938 -4.190 23.073 1.00 89.25 104 ILE A CA 1
ATOM 746 C C . ILE A 1 104 ? -24.906 -3.939 24.573 1.00 89.25 104 ILE A C 1
ATOM 748 O O . ILE A 1 104 ? -23.959 -4.331 25.255 1.00 89.25 104 ILE A O 1
ATOM 752 N N . CYS A 1 105 ? -25.963 -3.306 25.068 1.00 93.25 105 CYS A N 1
ATOM 753 C CA . CYS A 1 105 ? -26.233 -3.139 26.486 1.00 93.25 105 CYS A CA 1
ATOM 754 C C . CYS A 1 105 ? -27.605 -3.721 26.809 1.00 93.25 105 CYS A C 1
ATOM 756 O O . CYS A 1 105 ? -28.511 -3.699 25.976 1.00 93.25 105 CYS A O 1
ATOM 758 N N . THR A 1 106 ? -27.765 -4.226 28.031 1.00 92.94 106 THR A N 1
ATOM 759 C CA . THR A 1 106 ? -29.090 -4.541 28.562 1.00 92.94 106 THR A CA 1
ATOM 760 C C . THR A 1 106 ? -29.891 -3.252 28.749 1.00 92.94 106 THR A C 1
ATOM 762 O O . THR A 1 106 ? -29.326 -2.162 28.876 1.00 92.94 106 THR A O 1
ATOM 765 N N . MET A 1 107 ? -31.217 -3.381 28.786 1.00 92.19 107 MET A N 1
ATOM 766 C CA . MET A 1 107 ? -32.137 -2.271 29.072 1.00 92.19 107 MET A CA 1
ATOM 767 C C . MET A 1 107 ? -32.438 -2.130 30.570 1.00 92.19 107 MET A C 1
ATOM 769 O O . MET A 1 107 ? -33.382 -1.447 30.956 1.00 92.19 107 MET A O 1
ATOM 773 N N . GLU A 1 108 ? -31.643 -2.777 31.423 1.00 95.75 108 GLU A N 1
ATOM 774 C CA . GLU A 1 108 ? -31.735 -2.606 32.868 1.00 95.75 108 GLU A CA 1
ATOM 775 C C . GLU A 1 108 ? -31.436 -1.148 33.220 1.00 95.75 108 GLU A C 1
ATOM 777 O O . GLU A 1 108 ? -30.435 -0.589 32.765 1.00 95.75 108 GLU A O 1
ATOM 782 N N . TYR A 1 109 ? -32.311 -0.529 34.007 1.00 95.56 109 TYR A N 1
ATOM 783 C CA . TYR A 1 109 ? -32.158 0.855 34.431 1.00 95.56 109 TYR A CA 1
ATOM 784 C C . TYR A 1 109 ? -31.479 0.904 35.804 1.00 95.56 109 TYR A C 1
ATOM 786 O O . TYR A 1 109 ? -32.101 0.639 36.828 1.00 95.56 109 TYR A O 1
ATOM 794 N N . SER A 1 110 ? -30.188 1.240 35.813 1.00 96.38 110 SER A N 1
ATOM 795 C CA . SER A 1 110 ? -29.358 1.381 37.017 1.00 96.38 110 SER A CA 1
ATOM 796 C C . SER A 1 110 ? -28.446 2.601 36.842 1.00 96.38 110 SER A C 1
ATOM 798 O O . SER A 1 110 ? -27.255 2.447 36.538 1.00 96.38 110 SER A O 1
ATOM 800 N N . PRO A 1 111 ? -28.990 3.821 36.967 1.00 96.75 111 PRO A N 1
ATOM 801 C CA . PRO A 1 111 ? -28.308 5.018 36.509 1.00 96.75 111 PRO A CA 1
ATOM 802 C C . PRO A 1 111 ? -27.028 5.321 37.295 1.00 96.75 111 PRO A C 1
ATOM 804 O O . PRO A 1 111 ? -26.952 5.098 38.505 1.00 96.75 111 PRO A O 1
ATOM 807 N N . ARG A 1 112 ? -26.018 5.870 36.609 1.00 95.88 112 ARG A N 1
ATOM 808 C CA . ARG A 1 112 ? -24.792 6.404 37.228 1.00 95.88 112 ARG A CA 1
ATOM 809 C C . ARG A 1 112 ? -24.485 7.803 36.713 1.00 95.88 112 ARG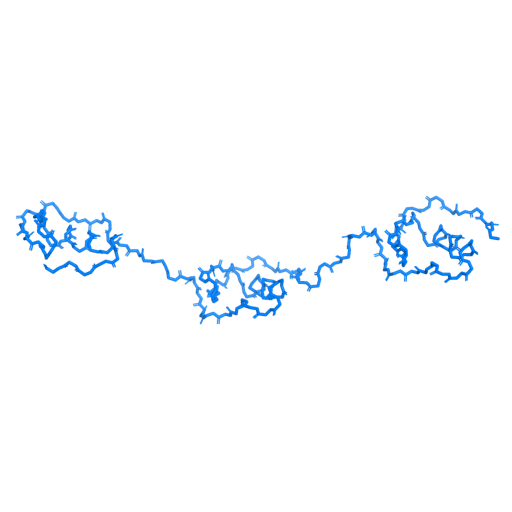 A C 1
ATOM 811 O O . ARG A 1 112 ? -24.628 8.061 35.522 1.00 95.88 112 ARG A O 1
ATOM 818 N N . CYS A 1 113 ? -24.049 8.680 37.611 1.00 96.19 113 CYS A N 1
ATOM 819 C CA . CYS A 1 113 ? -23.459 9.962 37.240 1.00 96.19 113 CYS A CA 1
ATOM 820 C C . CYS A 1 113 ? -21.990 9.721 36.882 1.00 96.19 113 CYS A C 1
ATOM 822 O O . CYS A 1 113 ? -21.262 9.168 37.704 1.00 96.19 113 CYS A O 1
ATOM 824 N N . GLY A 1 114 ? -21.587 10.067 35.663 1.00 95.88 114 GLY A N 1
ATOM 825 C CA . GLY A 1 114 ? -20.198 9.984 35.232 1.00 95.88 114 GLY A CA 1
ATOM 826 C C . GLY A 1 114 ? -19.389 11.201 35.674 1.00 95.88 114 GLY A C 1
ATOM 827 O O . GLY A 1 114 ? -19.929 12.281 35.920 1.00 95.88 114 GLY A O 1
ATOM 828 N N . SER A 1 115 ? -18.068 11.048 35.694 1.00 96.50 115 SER A N 1
ATOM 829 C CA . SER A 1 115 ? -17.111 12.144 35.913 1.00 96.50 115 SER A CA 1
ATOM 830 C C . SER A 1 115 ? -17.210 13.299 34.903 1.00 96.50 115 SER A C 1
ATOM 832 O O . SER A 1 115 ? -16.674 14.377 35.146 1.00 96.50 115 SER A O 1
ATOM 834 N N . ASP A 1 116 ? -17.914 13.105 33.786 1.00 95.31 116 ASP A N 1
ATOM 835 C CA . ASP A 1 116 ? -18.226 14.128 32.784 1.00 95.31 116 ASP A CA 1
ATOM 836 C C . ASP A 1 116 ? -19.514 14.921 33.088 1.00 95.31 116 ASP A C 1
ATOM 838 O O . ASP A 1 116 ? -19.956 15.724 32.264 1.00 95.31 116 ASP A O 1
ATOM 842 N N . GLY A 1 117 ? -20.129 14.689 34.253 1.00 95.19 117 GLY A N 1
ATOM 843 C CA . GLY A 1 117 ? -21.344 15.364 34.709 1.00 95.19 117 GLY A CA 1
ATOM 844 C C . GLY A 1 117 ? -22.631 14.869 34.045 1.00 95.19 117 GLY A C 1
ATOM 845 O O . GLY A 1 117 ? -23.688 15.463 34.257 1.00 95.19 117 GLY A O 1
ATOM 846 N N . LYS A 1 118 ? -22.576 13.801 33.237 1.00 96.75 118 LYS A N 1
ATOM 847 C CA . LYS A 1 118 ? -23.754 13.209 32.588 1.00 96.75 118 LYS A CA 1
ATOM 848 C 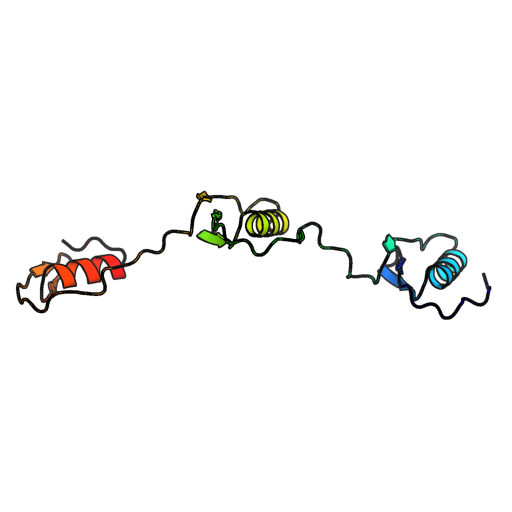C . LYS A 1 118 ? -24.276 12.017 33.379 1.00 96.75 118 LYS A C 1
ATOM 850 O O . LYS A 1 118 ? -23.511 11.243 33.947 1.00 96.75 118 LYS A O 1
ATOM 855 N N . ILE A 1 119 ? -25.595 11.833 33.367 1.00 96.31 119 ILE A N 1
ATOM 856 C CA . ILE A 1 119 ? -26.233 10.632 33.912 1.00 96.31 119 ILE A CA 1
ATOM 857 C C . ILE A 1 119 ? -26.402 9.614 32.786 1.00 96.31 119 ILE A C 1
ATOM 859 O O . ILE A 1 119 ? -26.995 9.904 31.748 1.00 96.31 119 ILE A O 1
ATOM 863 N N . TYR A 1 120 ? -25.903 8.408 33.013 1.00 95.06 120 TYR A N 1
ATOM 864 C CA . TYR A 1 120 ? -25.991 7.280 32.096 1.00 95.06 120 TYR A CA 1
ATOM 865 C C . TYR A 1 120 ? -27.045 6.293 32.582 1.00 95.06 120 TYR A C 1
ATOM 867 O O . TYR A 1 120 ? -27.076 5.982 33.769 1.00 95.06 120 TYR A O 1
ATOM 875 N N . SER A 1 121 ? -27.873 5.764 31.673 1.00 96.06 121 SER A N 1
ATOM 876 C CA . SER A 1 121 ? -29.002 4.874 32.004 1.00 96.06 121 SER A CA 1
ATOM 877 C C . SER A 1 121 ? -28.584 3.604 32.748 1.00 96.06 121 SER A C 1
ATOM 879 O O . SER A 1 121 ? -29.335 3.106 33.585 1.00 96.06 121 SER A O 1
ATOM 881 N N . ASN A 1 122 ? -27.392 3.079 32.448 1.00 94.88 122 ASN A N 1
ATOM 882 C CA . ASN A 1 122 ? -26.790 1.961 33.166 1.00 94.88 122 ASN A CA 1
ATOM 883 C C . ASN A 1 122 ? -25.257 1.931 33.021 1.00 94.88 122 ASN A C 1
ATOM 885 O O . ASN A 1 122 ? -24.700 2.654 32.185 1.00 94.88 122 ASN A O 1
ATOM 889 N N . PRO A 1 123 ? -24.549 1.088 33.804 1.00 94.19 123 PRO A N 1
ATOM 890 C CA . PRO A 1 123 ? -23.090 1.005 33.755 1.00 94.19 123 PRO A CA 1
ATOM 891 C C . PRO A 1 123 ? -22.537 0.590 32.385 1.00 94.19 123 PRO A C 1
ATOM 893 O O . PRO A 1 123 ? -21.418 0.966 32.039 1.00 94.19 123 PRO A O 1
ATOM 896 N N . CYS A 1 124 ? -23.301 -0.169 31.591 1.00 94.75 124 CYS A N 1
ATOM 897 C CA . CYS A 1 124 ? -22.893 -0.522 30.234 1.00 94.75 124 CYS A CA 1
ATOM 898 C C . CYS A 1 124 ? -22.865 0.719 29.336 1.00 94.75 124 CYS A C 1
ATOM 900 O O . CYS A 1 124 ? -21.827 1.002 28.746 1.00 94.75 124 CYS A O 1
ATOM 902 N N . GLN A 1 125 ? -23.942 1.511 29.309 1.00 94.75 125 GLN A N 1
ATOM 903 C CA . GLN A 1 125 ? -24.022 2.750 28.523 1.00 94.75 125 GLN A CA 1
ATOM 904 C C . GLN A 1 125 ? -22.904 3.744 28.882 1.00 94.75 125 GLN A C 1
ATOM 906 O O . GLN A 1 125 ? -22.315 4.352 27.990 1.00 94.75 125 GLN A O 1
ATOM 911 N N . LEU A 1 126 ? -22.541 3.846 30.167 1.00 94.19 126 LEU A N 1
ATOM 912 C CA . LEU A 1 126 ? -21.394 4.645 30.616 1.00 94.19 126 LEU A CA 1
ATOM 913 C C . LEU A 1 126 ? -20.080 4.146 29.995 1.00 94.19 126 LEU A C 1
ATOM 915 O O . LEU A 1 126 ? -19.338 4.925 29.397 1.00 94.19 126 LEU A O 1
ATOM 919 N N . ARG A 1 127 ? -19.803 2.836 30.064 1.00 91.81 127 ARG A N 1
ATOM 920 C CA . ARG A 1 127 ? -18.593 2.229 29.473 1.00 91.81 127 ARG A CA 1
ATOM 921 C C . ARG A 1 127 ? -18.542 2.375 27.953 1.00 91.81 127 ARG A C 1
ATOM 923 O O . ARG A 1 127 ? -17.461 2.568 27.399 1.00 91.81 127 ARG A O 1
ATOM 930 N N . VAL A 1 128 ? -19.687 2.281 27.280 1.00 92.81 128 VAL A N 1
ATOM 931 C CA . VAL A 1 128 ? -19.793 2.488 25.830 1.00 92.81 128 VAL A CA 1
ATOM 932 C C . VAL A 1 128 ? -19.460 3.930 25.471 1.00 92.81 128 VAL A C 1
ATOM 934 O O . VAL A 1 128 ? -18.638 4.156 24.586 1.00 92.81 128 VAL A O 1
ATOM 937 N N . ALA A 1 129 ? -20.023 4.903 26.189 1.00 92.56 129 ALA A N 1
ATOM 938 C CA . ALA A 1 129 ? -19.713 6.314 25.988 1.00 92.56 129 ALA A CA 1
ATOM 939 C C . ALA A 1 129 ? -18.231 6.627 26.247 1.00 92.56 129 ALA A C 1
ATOM 941 O O . ALA A 1 129 ? -17.602 7.295 25.426 1.00 92.56 129 ALA A O 1
ATOM 942 N N . ALA A 1 130 ? -17.663 6.089 27.332 1.00 92.12 130 ALA A N 1
ATOM 943 C CA . ALA A 1 130 ? -16.244 6.206 27.663 1.00 92.12 130 ALA A CA 1
ATOM 944 C C . ALA A 1 130 ? -15.356 5.671 26.525 1.00 92.12 130 ALA A C 1
ATOM 946 O O . ALA A 1 130 ? -14.469 6.367 26.029 1.00 92.12 130 ALA A O 1
ATOM 947 N N . CYS A 1 131 ? -15.659 4.463 26.044 1.00 91.50 131 CYS A N 1
ATOM 948 C CA . CYS A 1 131 ? -14.927 3.832 24.951 1.00 91.50 131 CYS A CA 1
ATOM 949 C C . CYS A 1 131 ? -15.048 4.614 23.634 1.00 91.50 131 CYS A C 1
ATOM 951 O O . CYS A 1 131 ? -14.034 4.888 22.994 1.00 91.50 131 CYS A O 1
ATOM 953 N N . ASN A 1 132 ? -16.261 5.021 23.243 1.00 90.12 132 ASN A N 1
ATOM 954 C CA . ASN A 1 132 ? -16.501 5.740 21.987 1.00 90.12 132 ASN A CA 1
ATOM 955 C C . ASN A 1 132 ? -15.805 7.108 21.958 1.00 90.12 132 ASN A C 1
ATOM 957 O O . ASN A 1 132 ? -15.421 7.585 20.895 1.00 90.12 132 ASN A O 1
ATOM 961 N N . GLN A 1 133 ? -15.634 7.737 23.122 1.00 89.62 133 GLN A N 1
ATOM 962 C CA . GLN A 1 133 ? -14.923 9.008 23.258 1.00 89.62 133 GLN A CA 1
ATOM 963 C C . GLN A 1 133 ? -13.421 8.837 23.502 1.00 89.62 133 GLN A C 1
ATOM 965 O O . GLN A 1 133 ? -12.713 9.838 23.592 1.00 89.62 133 GLN A O 1
ATOM 970 N N . ASN A 1 134 ? -12.936 7.597 23.627 1.00 87.62 134 ASN A N 1
ATOM 971 C CA . ASN A 1 134 ? -11.569 7.278 24.028 1.00 87.62 134 ASN A CA 1
ATOM 972 C C . ASN A 1 134 ? -11.142 8.027 25.311 1.00 87.62 134 ASN A C 1
ATOM 974 O O . ASN A 1 134 ? -10.035 8.560 25.403 1.00 87.62 134 ASN A O 1
ATOM 978 N N . LYS A 1 135 ? -12.058 8.114 26.285 1.00 89.38 135 LYS A N 1
ATOM 979 C CA . LYS A 1 135 ? -11.879 8.799 27.572 1.00 89.38 135 LYS A CA 1
ATOM 980 C C . LYS A 1 135 ? -12.212 7.861 28.718 1.00 89.38 135 LYS A C 1
ATOM 982 O O . LYS A 1 135 ? -13.046 6.970 28.588 1.00 89.38 135 LYS A O 1
ATOM 987 N N . GLN A 1 136 ? -11.600 8.103 29.870 1.00 89.19 136 GLN A N 1
ATOM 988 C CA . GLN A 1 136 ? -12.002 7.441 31.100 1.00 89.19 136 GLN A CA 1
ATOM 989 C C . GLN A 1 136 ? -13.160 8.229 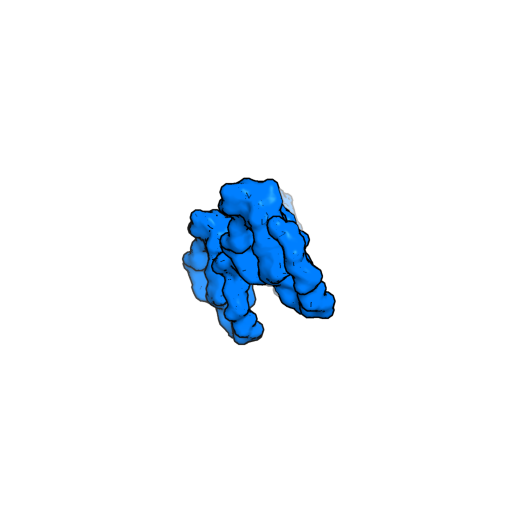31.726 1.00 89.19 136 GLN A C 1
ATOM 991 O O . GLN A 1 136 ? -12.966 9.348 32.195 1.00 89.19 136 GLN A O 1
ATOM 996 N N . ILE A 1 137 ? -14.363 7.657 31.690 1.00 91.44 137 ILE A N 1
ATOM 997 C CA . ILE A 1 137 ? -15.526 8.149 32.438 1.00 91.44 137 ILE A CA 1
ATOM 998 C C . ILE A 1 137 ? -15.722 7.161 33.585 1.00 91.44 137 ILE A C 1
ATOM 1000 O O . ILE A 1 137 ? -15.819 5.957 33.335 1.00 91.44 137 ILE A O 1
ATOM 1004 N N . THR A 1 138 ? -15.695 7.655 34.820 1.00 85.19 138 THR A N 1
ATOM 1005 C CA . THR A 1 138 ? -15.830 6.862 36.056 1.00 85.19 138 THR A CA 1
ATOM 1006 C C . THR A 1 138 ? -17.107 7.218 36.782 1.00 85.19 138 THR A C 1
ATOM 1008 O O . THR A 1 138 ? -17.430 8.428 36.765 1.00 85.19 138 THR A O 1
#

pLDDT: mean 92.03, std 6.68, range [62.22, 98.06]

Foldseek 3Di:
DDDDDDPQQFWFAKPVQAIDRDPVRQVVVCVVVVNPIDTPGTDHRVPPPPPLDDDDDQDAWWFAKPVRAIDRDVSRQSSVCVVVVNPIDTPGTDHRDDLDQDPDDDQDQDWDQWPVRDIARDPSRQSRVCSVVVHDID

Secondary structure (DSSP, 8-state):
---PPP-----EEETTS-EESSHHHHHHHHHHTTT-S-EEEESSTT----TT----------EEETTSPEESSHHHHHHHHHHTTT---EEEESSPPP-------------EE-TTS-EESSHHHHHHHHHHTTS---

Nearest PDB structures (foldseek):
  1sgr-assembly1_I  TM=8.279E-01  e=4.989E-05  Meleagris gallopavo
  1tur-assembly1_A  TM=8.602E-01  e=9.206E-05  Meleagris gallopavo
  2sge-assembly1_I  TM=8.284E-01  e=5.639E-05  Meleagris gallopavo
  1sgp-assembly1_I  TM=8.291E-01  e=5.996E-05  Meleagris gallopavo
  2sgf-assembly1_I  TM=8.289E-01  e=7.660E-05  Meleagris gallopavo

InterPro domains:
  IPR002350 Kazal domain [PF00050] (5-45)
  IPR002350 Kazal domain [PF00050] (55-96)
  IPR002350 Kazal domain [PF07648] (101-137)
  IPR002350 Kazal domain [PS51465] (1-47)
  IPR002350 Kazal domain [PS51465] (48-98)
  IPR002350 Kazal domain [PS51465] (100-138)
  IPR002350 Kazal domain [SM00280] (1-45)
  IPR002350 Kazal domain [SM00280] (51-96)
  IPR002350 Kazal domain [SM00280] (100-138)
  IPR036058 Kazal domain superfamily [SSF100895] (1-45)
  IPR036058 Kazal domain superfamily [SSF100895] (51-96)
  IPR036058 Kazal domain superfamily [SSF100895] (98-137)
  IPR050653 Protease Inhibitors and Growth Factor Antagonists [PTHR10913] (1-45)

Solvent-accessible surface area (backbone atoms only — not comparable to full-atom values): 8094 Å² total; per-residue (Å²): 118,85,74,92,63,76,96,55,87,53,38,23,12,31,66,79,67,44,62,24,58,20,66,58,55,40,52,39,48,12,51,75,48,74,61,70,36,43,85,62,46,86,36,47,55,89,65,65,79,56,88,38,62,68,93,60,79,86,66,81,49,38,23,10,31,66,79,65,45,62,26,59,19,66,58,55,41,52,24,48,13,50,71,49,76,59,74,43,41,81,65,46,83,36,64,46,87,69,94,76,55,70,86,80,64,79,89,63,82,51,69,44,70,32,74,81,78,46,77,25,60,19,70,54,56,39,54,28,52,17,49,75,66,75,46,93,56,90

Radius of gyration: 29.85 Å; Cα contacts (8 Å, |Δi|>4): 217; chains: 1; bounding box: 58×31×81 Å